Protein AF-X1PCZ9-F1 (afdb_monomer_lite)

Structure (mmCIF, N/CA/C/O backbone):
data_AF-X1PCZ9-F1
#
_entry.id   AF-X1PCZ9-F1
#
loop_
_atom_site.group_PDB
_atom_site.id
_atom_site.type_symbol
_atom_site.label_atom_id
_atom_site.label_alt_id
_atom_site.label_comp_id
_atom_site.label_asym_id
_atom_site.label_entity_id
_atom_site.label_seq_id
_atom_site.pdbx_PDB_ins_code
_atom_site.Cartn_x
_atom_site.Cartn_y
_atom_site.Cartn_z
_atom_site.occupancy
_atom_site.B_iso_or_equiv
_atom_site.auth_seq_id
_atom_site.auth_comp_id
_atom_site.auth_asym_id
_atom_site.auth_atom_id
_atom_site.pdbx_PDB_model_num
ATOM 1 N N . LYS A 1 1 ? -8.387 6.126 8.813 1.00 76.56 1 LYS A N 1
ATOM 2 C CA . LYS A 1 1 ? -9.773 5.634 9.018 1.00 76.56 1 LYS A CA 1
ATOM 3 C C . LYS A 1 1 ? -10.392 4.834 7.860 1.00 76.56 1 LYS A C 1
ATOM 5 O O . LYS A 1 1 ? -11.246 4.017 8.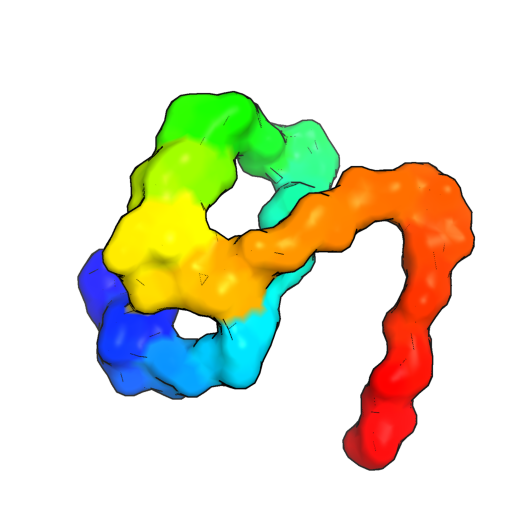163 1.00 76.56 1 LYS A O 1
ATOM 10 N N . TYR A 1 2 ? -10.053 5.014 6.570 1.00 93.75 2 TYR A N 1
ATOM 11 C CA . TYR A 1 2 ? -10.593 4.126 5.509 1.00 93.75 2 TYR A CA 1
ATOM 12 C C . TYR A 1 2 ? -9.957 2.723 5.543 1.00 93.75 2 TYR A C 1
ATOM 14 O O . TYR A 1 2 ? -10.667 1.734 5.687 1.00 93.75 2 TYR A O 1
ATOM 22 N N . LEU A 1 3 ? -8.621 2.646 5.512 1.00 93.69 3 LEU A N 1
ATOM 23 C CA . LEU A 1 3 ? -7.877 1.376 5.523 1.00 93.69 3 LEU A CA 1
ATOM 24 C C . LEU A 1 3 ? -8.129 0.534 6.785 1.00 93.69 3 LEU A C 1
ATOM 26 O O . LEU A 1 3 ? -8.237 -0.681 6.696 1.00 93.69 3 LEU A O 1
ATOM 30 N N . GLU A 1 4 ? -8.338 1.180 7.934 1.00 92.50 4 GLU A N 1
ATOM 31 C CA . GLU A 1 4 ? -8.745 0.520 9.188 1.00 92.50 4 GLU A CA 1
ATOM 32 C C . GLU A 1 4 ? -10.101 -0.194 9.091 1.00 92.50 4 GLU A C 1
ATOM 34 O O . GLU A 1 4 ? -10.338 -1.167 9.806 1.00 92.50 4 GLU A O 1
ATOM 39 N N . LYS A 1 5 ? -11.013 0.306 8.243 1.00 95.88 5 LYS A N 1
ATOM 40 C CA . LYS A 1 5 ? -12.354 -0.266 8.066 1.00 95.88 5 LYS A CA 1
ATOM 41 C C . LYS A 1 5 ? -12.331 -1.442 7.104 1.00 95.88 5 LYS A C 1
ATOM 43 O O . LYS A 1 5 ? -12.906 -2.477 7.413 1.00 95.88 5 LYS A O 1
ATOM 48 N N . ILE A 1 6 ? -11.682 -1.269 5.952 1.00 96.38 6 ILE A N 1
ATOM 49 C CA . ILE A 1 6 ? -11.651 -2.300 4.908 1.00 96.38 6 ILE A CA 1
ATOM 50 C C . ILE A 1 6 ? -10.623 -3.403 5.183 1.00 96.38 6 ILE A C 1
ATOM 52 O O . ILE A 1 6 ? -10.753 -4.481 4.618 1.00 96.38 6 ILE A O 1
ATOM 56 N N . LYS A 1 7 ? -9.635 -3.145 6.055 1.00 93.50 7 LYS A N 1
ATOM 57 C CA . LYS A 1 7 ? -8.623 -4.105 6.529 1.00 93.50 7 LYS A CA 1
ATOM 58 C C . LYS A 1 7 ? -8.053 -4.998 5.411 1.00 93.50 7 LYS A C 1
ATOM 60 O O . LYS A 1 7 ? -8.199 -6.219 5.486 1.00 93.50 7 LYS A O 1
ATOM 65 N N . PRO A 1 8 ? -7.422 -4.422 4.369 1.00 94.56 8 PRO A N 1
ATOM 66 C CA . PRO A 1 8 ? -6.754 -5.231 3.359 1.00 94.56 8 PRO A CA 1
ATOM 67 C C . PRO A 1 8 ? -5.668 -6.097 4.006 1.00 94.56 8 PRO A C 1
ATOM 69 O O . PRO A 1 8 ? -5.127 -5.757 5.057 1.00 94.56 8 PRO A O 1
ATOM 72 N N . TYR A 1 9 ? -5.343 -7.225 3.379 1.00 94.38 9 TYR A N 1
ATOM 73 C CA . TYR A 1 9 ? -4.324 -8.128 3.914 1.00 94.38 9 TYR A CA 1
ATOM 74 C C . TYR A 1 9 ? -2.948 -7.445 4.015 1.00 94.38 9 TYR A C 1
ATOM 76 O O . TYR A 1 9 ? -2.265 -7.549 5.037 1.00 94.38 9 TYR A O 1
ATOM 84 N N . GLU A 1 10 ? -2.569 -6.694 2.981 1.00 95.06 10 GLU A N 1
ATOM 85 C CA . GLU A 1 10 ? -1.359 -5.877 2.963 1.00 95.06 10 GLU A CA 1
ATOM 86 C C . GLU A 1 10 ? -1.470 -4.714 1.972 1.00 95.06 10 GLU A C 1
ATOM 88 O O . GLU A 1 10 ? -2.346 -4.693 1.104 1.00 95.06 10 GLU A O 1
ATOM 93 N N . VAL A 1 11 ? -0.592 -3.722 2.128 1.00 95.81 11 VAL A N 1
ATOM 94 C CA . VAL A 1 11 ? -0.476 -2.566 1.230 1.00 95.81 11 VAL A CA 1
ATOM 95 C C . VAL A 1 11 ? 0.994 -2.338 0.894 1.00 95.81 11 VAL A C 1
ATOM 97 O O . VAL A 1 11 ? 1.832 -2.290 1.791 1.00 95.81 11 VAL A O 1
ATOM 100 N N . HIS A 1 12 ? 1.294 -2.119 -0.387 1.00 95.75 12 HIS A N 1
ATOM 101 C CA . HIS A 1 12 ? 2.617 -1.715 -0.868 1.00 95.75 12 HIS A CA 1
ATOM 102 C C . HIS A 1 12 ? 2.578 -0.250 -1.319 1.00 95.75 12 HIS A C 1
ATOM 104 O O . HIS A 1 12 ? 2.154 0.057 -2.433 1.00 95.75 12 HIS A O 1
ATOM 110 N N . ALA A 1 13 ? 2.982 0.678 -0.446 1.00 94.44 13 ALA A N 1
ATOM 111 C CA . ALA A 1 13 ? 2.982 2.106 -0.772 1.00 94.44 13 ALA A CA 1
ATOM 112 C C . ALA A 1 13 ? 4.220 2.498 -1.597 1.00 94.44 13 ALA A C 1
ATOM 114 O O . ALA A 1 13 ? 5.354 2.287 -1.161 1.00 94.44 13 ALA A O 1
ATOM 115 N N . CYS A 1 14 ? 4.008 3.107 -2.769 1.00 93.81 14 CYS A N 1
ATOM 116 C CA . CYS A 1 14 ? 5.050 3.372 -3.765 1.00 93.81 14 CYS A CA 1
ATOM 117 C C . CYS A 1 14 ? 5.140 4.854 -4.199 1.00 93.81 14 CYS A C 1
ATOM 119 O O . CYS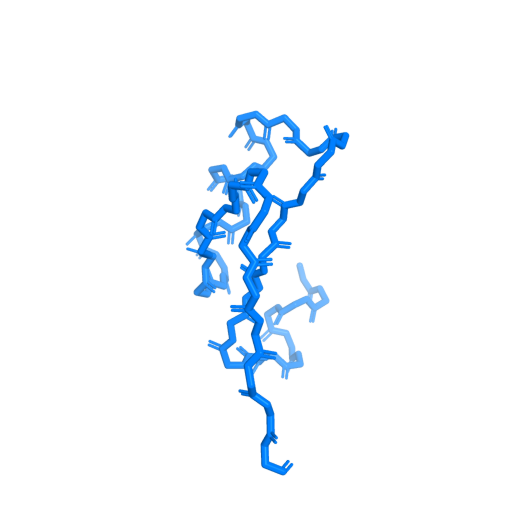 A 1 14 ? 4.293 5.683 -3.853 1.00 93.81 14 CYS A O 1
ATOM 121 N N . HIS A 1 15 ? 6.196 5.161 -4.962 1.00 91.50 15 HIS A N 1
ATOM 122 C CA . HIS A 1 15 ? 6.451 6.393 -5.725 1.00 91.50 15 HIS A CA 1
ATOM 123 C C . HIS A 1 15 ? 6.388 7.721 -4.947 1.00 91.50 15 HIS A C 1
ATOM 125 O O . HIS A 1 15 ? 7.426 8.232 -4.539 1.00 91.50 15 HIS A O 1
ATOM 131 N N . CYS A 1 16 ? 5.200 8.293 -4.748 1.00 93.94 16 CYS A N 1
ATOM 132 C CA . CYS A 1 16 ? 5.022 9.596 -4.097 1.00 93.94 16 CYS A CA 1
ATOM 133 C C . CYS A 1 16 ? 4.848 9.501 -2.575 1.00 93.94 16 CYS A C 1
ATOM 135 O O . CYS A 1 16 ? 4.744 10.528 -1.909 1.00 93.94 16 CYS A O 1
ATOM 137 N N . THR A 1 17 ? 4.765 8.287 -2.019 1.00 94.81 17 THR A N 1
ATOM 138 C CA . THR A 1 17 ? 4.511 8.106 -0.584 1.00 94.81 17 THR A CA 1
ATOM 139 C C . THR A 1 17 ? 5.796 8.299 0.211 1.00 94.81 17 THR A C 1
ATOM 141 O O . THR A 1 17 ? 6.694 7.456 0.172 1.00 94.81 17 THR A O 1
ATOM 144 N N . ASP A 1 18 ? 5.867 9.400 0.953 1.00 95.06 18 ASP A N 1
ATOM 145 C CA . ASP A 1 18 ? 7.019 9.728 1.784 1.00 95.06 18 ASP A CA 1
ATOM 146 C C . ASP A 1 18 ? 7.126 8.840 3.041 1.00 95.06 18 ASP A C 1
ATOM 148 O O . ASP A 1 18 ? 6.200 8.118 3.426 1.00 95.06 18 ASP A O 1
ATOM 152 N N . LEU A 1 19 ? 8.276 8.920 3.714 1.00 94.94 19 LEU A N 1
ATOM 153 C CA . LEU A 1 19 ? 8.575 8.131 4.909 1.00 94.94 19 LEU A CA 1
ATOM 154 C C . LEU A 1 19 ? 7.591 8.379 6.064 1.00 94.94 19 LEU A C 1
ATOM 156 O O . LEU A 1 19 ? 7.174 7.433 6.730 1.00 94.94 19 LEU A O 1
ATOM 160 N N . LYS A 1 20 ? 7.198 9.631 6.310 1.00 96.44 20 LYS A N 1
ATOM 161 C CA . LYS A 1 20 ? 6.266 9.979 7.390 1.00 96.44 20 LYS A CA 1
ATOM 162 C C . LYS A 1 20 ? 4.886 9.387 7.110 1.00 96.44 20 LYS A C 1
ATOM 164 O O . LYS A 1 20 ? 4.263 8.831 8.013 1.00 96.44 20 LYS A O 1
ATOM 169 N N . SER A 1 21 ? 4.447 9.453 5.858 1.00 95.56 21 SER A N 1
ATOM 170 C CA . SER A 1 21 ? 3.218 8.825 5.385 1.00 95.56 21 SER A CA 1
ATOM 171 C C . SER A 1 21 ? 3.266 7.302 5.552 1.00 95.56 21 SER A C 1
ATOM 173 O O . SER A 1 21 ? 2.316 6.722 6.076 1.00 95.56 21 SER A O 1
ATOM 175 N N . LYS A 1 22 ? 4.388 6.646 5.217 1.00 95.44 22 LYS A N 1
ATOM 176 C CA . LYS A 1 22 ? 4.580 5.201 5.45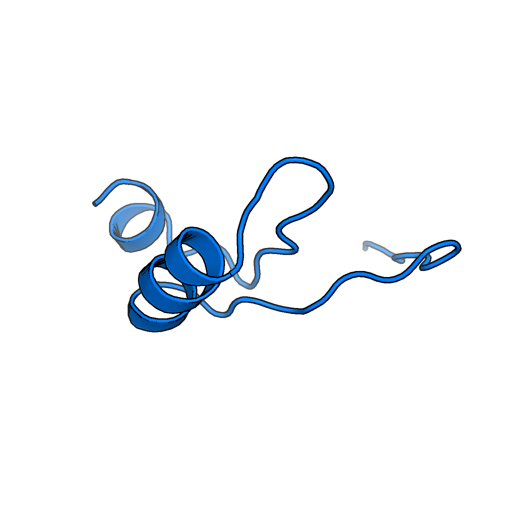1 1.00 95.44 22 LYS A CA 1
ATOM 177 C C . LYS A 1 22 ? 4.527 4.828 6.937 1.00 95.44 22 LYS A C 1
ATOM 179 O O . LYS A 1 22 ? 3.874 3.851 7.287 1.00 95.44 22 LYS A O 1
ATOM 184 N N . ILE A 1 23 ? 5.145 5.619 7.816 1.00 96.00 23 ILE A N 1
ATOM 185 C CA . ILE A 1 23 ? 5.090 5.396 9.272 1.00 96.00 23 ILE A CA 1
ATOM 186 C C . ILE A 1 23 ? 3.653 5.534 9.795 1.00 96.00 23 ILE A C 1
ATOM 188 O O . ILE A 1 23 ? 3.209 4.722 10.599 1.00 96.00 23 ILE A O 1
ATOM 192 N N . ALA A 1 24 ? 2.896 6.531 9.332 1.00 95.50 24 ALA A N 1
ATOM 193 C CA . ALA A 1 24 ? 1.496 6.682 9.727 1.00 95.50 24 ALA A CA 1
ATOM 194 C C . ALA A 1 24 ? 0.622 5.522 9.215 1.00 95.50 24 ALA A C 1
ATOM 196 O O . ALA A 1 24 ? -0.264 5.047 9.922 1.00 95.50 24 ALA A O 1
ATOM 197 N N . LEU A 1 25 ? 0.879 5.040 7.996 1.00 95.31 25 LEU A N 1
ATOM 198 C CA . LEU A 1 25 ? 0.176 3.892 7.425 1.00 95.31 25 LEU A CA 1
ATOM 199 C C . LEU A 1 25 ? 0.501 2.590 8.168 1.00 95.31 25 LEU A C 1
ATOM 201 O O . LEU A 1 25 ? -0.413 1.817 8.445 1.00 95.31 25 LEU A O 1
ATOM 205 N N . SER A 1 26 ? 1.758 2.355 8.552 1.00 95.19 26 SER A N 1
ATOM 206 C CA . SER A 1 26 ? 2.156 1.122 9.249 1.00 95.19 26 SER A CA 1
ATOM 207 C C . SER A 1 26 ? 1.524 0.967 10.637 1.00 95.19 26 SER A C 1
ATOM 209 O O . SER A 1 26 ? 1.426 -0.146 11.144 1.00 95.19 26 SER A O 1
ATOM 211 N N . GLN A 1 27 ? 1.032 2.057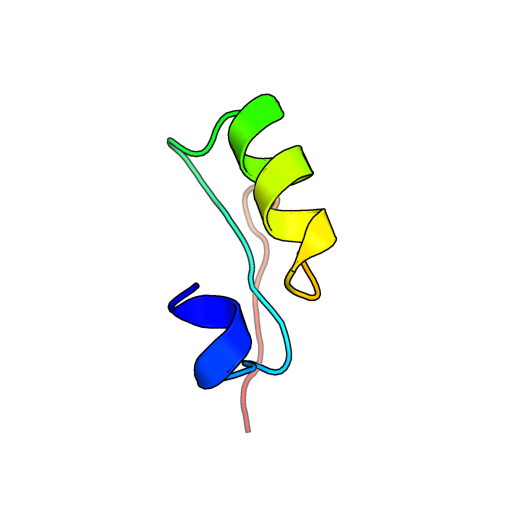 11.236 1.00 95.38 27 GLN A N 1
ATOM 212 C CA . GLN A 1 27 ? 0.274 2.015 12.491 1.00 95.38 27 GLN A CA 1
ATOM 213 C C . GLN A 1 27 ? -1.130 1.418 12.336 1.00 95.38 27 GLN A C 1
ATOM 215 O O . GLN A 1 27 ? -1.730 1.008 13.328 1.00 95.38 27 GLN A O 1
ATOM 220 N N . VAL A 1 28 ? -1.678 1.400 11.119 1.00 95.25 28 VAL A N 1
ATOM 221 C CA . VAL A 1 28 ? -3.081 1.036 10.874 1.00 95.25 28 VAL A CA 1
ATOM 222 C C . VAL A 1 28 ? -3.264 -0.116 9.893 1.00 95.25 28 VAL A C 1
ATOM 224 O O . VAL A 1 28 ? -4.352 -0.688 9.831 1.00 95.25 28 VAL A O 1
ATOM 227 N N . ILE A 1 29 ? -2.236 -0.455 9.114 1.00 96.06 29 ILE A N 1
ATOM 228 C CA . ILE A 1 29 ? -2.282 -1.539 8.137 1.00 96.06 29 ILE A CA 1
ATOM 229 C C . ILE A 1 29 ? -0.936 -2.258 8.037 1.00 96.06 29 ILE A C 1
ATOM 231 O O . ILE A 1 29 ? 0.111 -1.674 8.309 1.00 96.06 29 ILE A O 1
ATOM 235 N N . ASN A 1 30 ? -0.962 -3.523 7.612 1.00 96.31 30 ASN A N 1
ATOM 236 C CA . ASN A 1 30 ? 0.236 -4.286 7.271 1.00 96.31 30 ASN A CA 1
ATOM 237 C C . ASN A 1 30 ? 0.892 -3.688 6.014 1.00 96.31 30 ASN A C 1
ATOM 239 O O . ASN A 1 30 ? 0.579 -4.062 4.882 1.00 96.31 30 ASN A O 1
ATOM 243 N N . LEU A 1 31 ? 1.753 -2.696 6.229 1.00 96.69 31 LEU A N 1
ATOM 244 C CA . LEU A 1 31 ? 2.477 -2.008 5.174 1.00 96.69 31 LEU A CA 1
ATOM 245 C C . LEU A 1 31 ? 3.757 -2.774 4.828 1.00 96.69 31 LEU A C 1
ATOM 247 O O . LEU A 1 31 ? 4.567 -3.085 5.704 1.00 96.69 31 LEU A O 1
ATOM 251 N N . LYS A 1 32 ? 3.957 -3.033 3.539 1.00 95.62 32 LYS A N 1
ATOM 252 C CA . LYS A 1 32 ? 5.151 -3.670 2.989 1.00 95.62 32 LYS A CA 1
ATOM 253 C C . LYS A 1 32 ? 5.911 -2.693 2.100 1.00 95.62 32 LYS A C 1
ATOM 255 O O . LYS A 1 32 ? 5.326 -1.833 1.441 1.00 95.62 32 LYS A O 1
ATOM 260 N N . GLU A 1 33 ? 7.231 -2.830 2.100 1.00 93.31 33 GLU A N 1
ATOM 261 C CA . GLU A 1 33 ? 8.098 -2.054 1.217 1.00 93.31 33 GLU A CA 1
ATOM 262 C C . GLU A 1 33 ? 7.997 -2.528 -0.236 1.00 93.31 33 GLU A C 1
ATOM 264 O O . GLU A 1 33 ? 7.578 -3.654 -0.524 1.00 93.31 33 GLU A O 1
ATOM 269 N N . VAL A 1 34 ? 8.391 -1.640 -1.148 1.00 94.44 34 VAL A N 1
ATOM 270 C CA . VAL A 1 34 ? 8.413 -1.887 -2.592 1.00 94.44 34 VAL A CA 1
ATOM 271 C C . VAL A 1 34 ? 9.741 -1.443 -3.188 1.00 94.44 34 VAL A C 1
ATOM 273 O O . VAL A 1 34 ? 10.256 -0.373 -2.862 1.00 94.44 34 VAL A O 1
ATOM 276 N N . GLY A 1 35 ? 10.293 -2.283 -4.061 1.00 92.81 35 GLY A N 1
ATOM 277 C CA . GLY A 1 35 ? 11.537 -2.030 -4.786 1.00 92.81 35 GLY A CA 1
ATOM 278 C C . GLY A 1 35 ? 11.318 -1.958 -6.294 1.00 92.81 35 GLY A C 1
ATOM 279 O O . GLY A 1 35 ? 10.334 -2.474 -6.825 1.00 92.81 35 GLY A O 1
ATOM 280 N N . VAL A 1 36 ? 12.256 -1.328 -7.002 1.00 95.00 36 VAL A N 1
ATOM 281 C CA . VAL A 1 36 ? 12.264 -1.336 -8.471 1.00 95.00 36 VAL A CA 1
ATOM 282 C C . VAL A 1 36 ? 12.428 -2.775 -8.961 1.00 95.00 36 VAL A C 1
ATOM 284 O O . VAL A 1 36 ? 13.287 -3.501 -8.471 1.00 95.00 36 VAL A O 1
ATOM 287 N N . GLY A 1 37 ? 11.595 -3.183 -9.920 1.00 94.56 37 GLY A N 1
ATOM 288 C CA . GLY A 1 37 ? 11.619 -4.541 -10.471 1.00 94.56 37 GLY A CA 1
ATOM 289 C C . GLY A 1 37 ? 10.959 -5.601 -9.585 1.00 94.56 37 GLY A C 1
ATOM 290 O O . GLY A 1 37 ? 11.046 -6.782 -9.905 1.00 94.56 37 GLY A O 1
ATOM 291 N N . GLN A 1 38 ? 10.294 -5.210 -8.493 1.00 94.81 38 GLN A N 1
ATOM 292 C CA . GLN A 1 38 ? 9.520 -6.149 -7.687 1.00 94.81 38 GLN A CA 1
ATOM 293 C C . GLN A 1 38 ? 8.303 -6.658 -8.472 1.00 94.81 38 GLN A C 1
ATOM 295 O O . GLN A 1 38 ? 7.550 -5.875 -9.053 1.00 94.81 38 GLN A O 1
ATOM 300 N N . THR A 1 39 ? 8.107 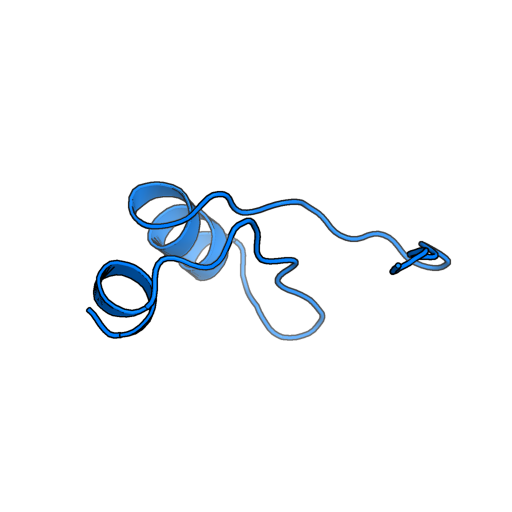-7.974 -8.462 1.00 95.44 39 THR A N 1
ATOM 301 C CA . THR A 1 39 ? 6.982 -8.662 -9.101 1.00 95.44 39 THR A CA 1
ATOM 302 C C . THR A 1 39 ? 6.088 -9.301 -8.048 1.00 95.44 39 THR A C 1
ATOM 304 O O . THR A 1 39 ? 6.572 -9.779 -7.023 1.00 95.44 39 THR A O 1
ATOM 307 N N . PHE A 1 40 ? 4.786 -9.328 -8.317 1.00 92.75 40 PHE A N 1
ATOM 308 C CA . PHE A 1 40 ? 3.783 -9.927 -7.443 1.00 92.75 40 PHE A CA 1
ATOM 309 C C . PHE A 1 40 ? 3.000 -10.980 -8.212 1.00 92.75 40 PHE A C 1
ATOM 311 O O . PHE A 1 40 ? 2.579 -10.736 -9.342 1.00 92.75 40 PHE A O 1
ATOM 318 N N . GLU A 1 41 ? 2.784 -12.125 -7.579 1.00 94.38 41 GLU A N 1
ATOM 319 C CA . GLU A 1 41 ? 1.927 -13.186 -8.090 1.00 94.38 41 GLU A CA 1
ATOM 320 C C . GLU A 1 41 ? 0.646 -13.216 -7.263 1.00 94.38 41 GLU A C 1
ATOM 322 O O . GLU A 1 41 ? 0.686 -13.259 -6.032 1.00 94.38 41 GLU A O 1
ATOM 327 N N . TYR A 1 42 ? -0.493 -13.184 -7.945 1.00 90.62 42 TYR A N 1
ATOM 328 C CA . TYR A 1 42 ? -1.810 -13.227 -7.322 1.00 90.62 42 TYR A CA 1
ATOM 329 C C . TYR A 1 42 ? -2.535 -14.497 -7.767 1.00 90.62 42 TYR A C 1
ATOM 331 O O . TYR A 1 42 ? -2.323 -14.972 -8.884 1.00 90.62 42 TYR A O 1
ATOM 339 N N . LYS A 1 43 ? -3.355 -15.052 -6.871 1.00 86.06 43 LYS A N 1
ATOM 340 C CA . LYS A 1 43 ? -4.216 -16.206 -7.155 1.00 86.06 43 LYS A CA 1
ATOM 341 C C . LYS A 1 43 ? -5.528 -15.777 -7.791 1.00 86.06 43 LYS A C 1
ATOM 343 O O . LYS A 1 43 ? -6.038 -14.710 -7.381 1.00 86.06 43 LYS A O 1
#

Foldseek 3Di:
DVCLVVADQEDEDDDPQDPVNQVVVVVRHHYDYDDPPDDDDDD

Secondary structure (DSSP, 8-state):
--HHHH--S-EE--TT--HHHHHHHHTTS-EE-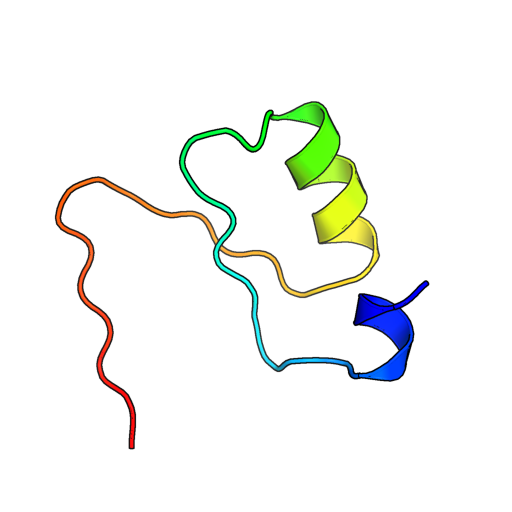--TT------

pLDDT: mean 94.08, std 3.26, range [76.56, 96.69]

Sequence (43 aa):
KYLEKIKPYEVHACHCTDLKSKIALSQVINLKEVGVGQTFEYK

Organism: NCBI:txid412755

Radius of gyration: 11.21 Å; chains: 1; bounding box: 25×26×23 Å